Protein AF-A0A2V6GAE9-F1 (afdb_monomer)

Mean predicted aligned error: 5.46 Å

pLDDT: mean 91.88, std 7.56, range [55.62, 98.12]

Nearest PDB structures (foldseek):
  6rm3-assembly1_SU0  TM=2.313E-01  e=8.206E+00  Vairimorpha necatrix
  8wkp-assembly1_S10P  TM=2.049E-01  e=5.611E+00  Sulfolobus acidocaldarius DSM 639

Solvent-accessible surface area (backbone atoms only — not comparable to full-atom values): 4289 Å² total; per-residue (Å²): 129,88,88,62,78,92,52,80,88,58,77,78,72,63,48,67,40,71,39,66,49,76,40,75,46,64,91,90,54,93,55,74,60,46,76,42,83,75,45,81,71,38,70,84,44,40,82,84,36,69,71,56,44,54,52,34,54,76,68,71,68,57,84,134

Sequence (64 aa):
LIANNPFPDAPPHYIRAQLYRYRFTPVGEKAWWKRELVGEWLPVLSADNPQFRRLLESMDWLDE

Foldseek 3Di:
DPPDDPCVPDDDQKDWDWDWDWDADPPPDPDGIDIDTPGTDGDIDGPPPPVVVVVCVVVVNDDD

Secondary structure (DSSP, 8-state):
---S-S-SS---S-EEEEEEEEEEPPTT-SSSEEEEEEEEEEEEE-TT-HHHHHHHHHTT-S--

Radius of gyration: 17.65 Å; Cα contacts (8 Å, |Δi|>4): 62; chains: 1; bounding box: 29×29×49 Å

Structure (mmCIF, N/CA/C/O backbone):
data_AF-A0A2V6GAE9-F1
#
_entry.id   AF-A0A2V6GAE9-F1
#
loop_
_atom_site.group_PDB
_atom_site.id
_atom_site.type_symbol
_atom_site.label_atom_id
_atom_site.label_alt_id
_atom_site.label_comp_id
_atom_site.label_asym_id
_atom_site.label_entity_id
_atom_site.label_seq_id
_atom_site.pdbx_PDB_ins_code
_atom_site.Cartn_x
_atom_site.Cartn_y
_atom_site.Cartn_z
_atom_site.occupancy
_atom_site.B_iso_or_equiv
_atom_site.auth_seq_id
_atom_site.auth_comp_id
_atom_site.auth_asym_id
_atom_site.auth_atom_id
_atom_site.pdbx_PDB_model_num
ATOM 1 N N . LEU A 1 1 ? -7.830 13.209 -3.071 1.00 55.62 1 LEU A N 1
ATOM 2 C CA . LEU A 1 1 ? -6.971 12.586 -4.103 1.00 55.62 1 LEU A CA 1
ATOM 3 C C . LEU A 1 1 ? -5.575 13.178 -3.992 1.00 55.62 1 LEU A C 1
ATOM 5 O O . LEU A 1 1 ? -5.469 14.331 -3.589 1.00 55.62 1 LEU A O 1
ATOM 9 N N . ILE A 1 2 ? -4.531 12.415 -4.319 1.00 73.75 2 ILE A N 1
ATOM 10 C CA . ILE A 1 2 ? -3.174 12.962 -4.425 1.00 73.75 2 ILE A CA 1
ATOM 11 C C . ILE A 1 2 ? -3.165 13.899 -5.639 1.00 73.75 2 ILE A C 1
ATOM 13 O O . ILE A 1 2 ? -3.321 13.440 -6.763 1.00 73.75 2 ILE A O 1
ATOM 17 N N . ALA A 1 3 ? -3.081 15.208 -5.398 1.00 85.31 3 ALA A N 1
ATOM 18 C CA . ALA A 1 3 ? -3.209 16.215 -6.453 1.00 85.31 3 ALA A CA 1
ATOM 19 C C . ALA A 1 3 ? -1.949 16.342 -7.326 1.00 85.31 3 ALA A C 1
ATOM 21 O O . ALA A 1 3 ? -2.049 16.735 -8.480 1.00 85.31 3 ALA A O 1
ATOM 22 N 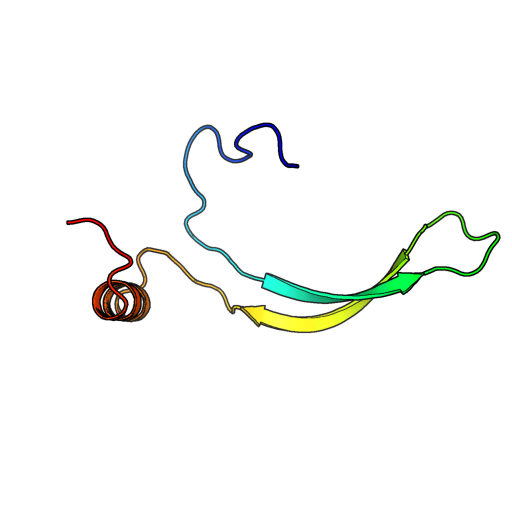N . ASN A 1 4 ? -0.780 15.996 -6.782 1.00 88.00 4 ASN A N 1
ATOM 23 C CA . ASN A 1 4 ? 0.516 16.158 -7.438 1.00 88.00 4 ASN A CA 1
ATOM 24 C C . ASN A 1 4 ? 1.301 14.851 -7.391 1.00 88.00 4 ASN A C 1
ATOM 26 O O . ASN A 1 4 ? 1.208 14.127 -6.401 1.00 88.00 4 ASN A O 1
ATOM 30 N N . ASN A 1 5 ? 2.113 14.581 -8.415 1.00 88.56 5 ASN A N 1
ATOM 31 C CA . ASN A 1 5 ? 3.026 13.442 -8.399 1.00 88.56 5 ASN A CA 1
ATOM 32 C C . ASN A 1 5 ? 3.970 13.549 -7.177 1.00 88.56 5 ASN A C 1
ATOM 34 O O . ASN A 1 5 ? 4.749 14.502 -7.110 1.00 88.56 5 ASN A O 1
ATOM 38 N N . PRO A 1 6 ? 3.915 12.608 -6.211 1.00 90.69 6 PRO A N 1
ATOM 39 C CA . PRO A 1 6 ? 4.776 12.647 -5.029 1.00 90.69 6 PRO A CA 1
ATOM 40 C C . PRO A 1 6 ? 6.236 12.276 -5.338 1.00 90.69 6 PRO A C 1
ATOM 42 O O . PRO A 1 6 ? 7.084 12.385 -4.457 1.00 90.69 6 PRO A O 1
ATOM 45 N N . PHE A 1 7 ? 6.528 11.853 -6.571 1.00 91.81 7 PHE A N 1
ATOM 46 C CA . PHE A 1 7 ? 7.849 11.462 -7.056 1.00 91.81 7 PHE A CA 1
ATOM 47 C C . PHE A 1 7 ? 8.221 12.298 -8.293 1.00 91.81 7 PHE A C 1
ATOM 49 O O . PHE A 1 7 ? 8.132 11.805 -9.420 1.00 91.81 7 PHE A O 1
ATOM 56 N N . PRO A 1 8 ? 8.559 13.588 -8.113 1.00 91.38 8 PRO A N 1
ATOM 57 C CA . PRO A 1 8 ? 8.761 14.510 -9.230 1.00 91.38 8 PRO A CA 1
ATOM 58 C C . PRO A 1 8 ? 10.006 14.193 -10.068 1.00 91.38 8 PRO A C 1
ATOM 60 O O . PRO A 1 8 ? 9.976 14.405 -11.275 1.00 91.38 8 PRO A O 1
ATOM 63 N N . ASP A 1 9 ? 11.072 13.680 -9.449 1.00 93.94 9 ASP A N 1
ATOM 64 C CA . ASP A 1 9 ? 12.362 13.481 -10.122 1.00 93.94 9 ASP A CA 1
ATOM 65 C C . ASP A 1 9 ? 12.475 12.107 -10.796 1.00 93.94 9 ASP A C 1
ATOM 67 O O . ASP A 1 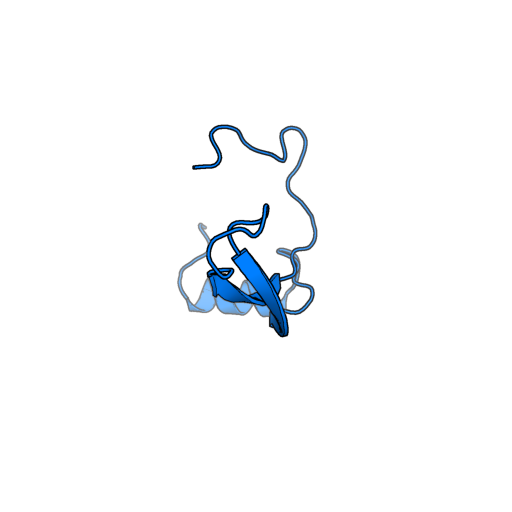9 ? 12.903 11.998 -11.943 1.00 93.94 9 ASP A O 1
ATOM 71 N N . ALA A 1 10 ? 12.096 11.043 -10.084 1.00 90.69 10 ALA A N 1
ATOM 72 C CA . ALA A 1 10 ? 12.137 9.672 -10.580 1.00 90.69 10 ALA A CA 1
ATOM 73 C C . ALA A 1 10 ? 11.151 8.783 -9.806 1.00 90.69 10 ALA A C 1
ATOM 75 O O . ALA A 1 10 ? 10.944 9.005 -8.608 1.00 90.69 10 ALA A O 1
ATOM 76 N N . PRO A 1 11 ? 10.558 7.759 -10.447 1.00 90.25 11 PRO A N 1
ATOM 77 C CA . PRO A 1 11 ? 9.694 6.810 -9.760 1.00 90.25 11 PRO A CA 1
ATOM 78 C C . PRO A 1 11 ? 10.481 5.970 -8.736 1.00 90.25 11 PRO A C 1
ATOM 80 O O . PRO A 1 11 ? 11.677 5.726 -8.908 1.00 90.25 11 PRO A O 1
ATOM 83 N N . PRO A 1 12 ? 9.826 5.475 -7.672 1.00 92.38 12 PRO A N 1
ATOM 84 C CA . PRO A 1 12 ? 10.467 4.576 -6.723 1.00 92.38 12 PRO A CA 1
ATOM 85 C C . PRO A 1 12 ? 10.807 3.227 -7.376 1.00 92.38 12 PRO A C 1
ATOM 87 O O . PRO A 1 12 ? 9.978 2.623 -8.051 1.00 92.38 12 PRO A O 1
ATOM 90 N N . HIS A 1 13 ? 12.007 2.709 -7.098 1.00 92.75 13 HIS A N 1
ATOM 91 C CA . HIS A 1 13 ? 12.466 1.403 -7.603 1.00 92.75 13 HIS A CA 1
ATOM 92 C C . HIS A 1 13 ? 11.746 0.205 -6.970 1.00 92.75 13 HIS A C 1
ATOM 94 O O . HIS A 1 13 ? 11.702 -0.880 -7.555 1.00 92.75 13 HIS A O 1
ATOM 100 N N . TYR A 1 14 ? 11.211 0.395 -5.763 1.00 94.38 14 TYR A N 1
ATOM 101 C CA . TYR A 1 14 ? 10.579 -0.650 -4.972 1.00 94.38 14 TYR A CA 1
ATOM 102 C C . TYR A 1 14 ? 9.295 -0.137 -4.332 1.00 94.38 14 TYR A C 1
ATOM 104 O O . TYR A 1 14 ? 9.262 0.961 -3.773 1.00 94.38 14 TYR A O 1
ATOM 112 N N . ILE A 1 15 ? 8.267 -0.977 -4.340 1.00 93.19 15 ILE A N 1
ATOM 113 C CA . ILE A 1 15 ? 7.026 -0.771 -3.600 1.00 93.19 15 ILE A CA 1
ATOM 114 C C . ILE A 1 15 ? 6.800 -1.937 -2.641 1.00 93.19 15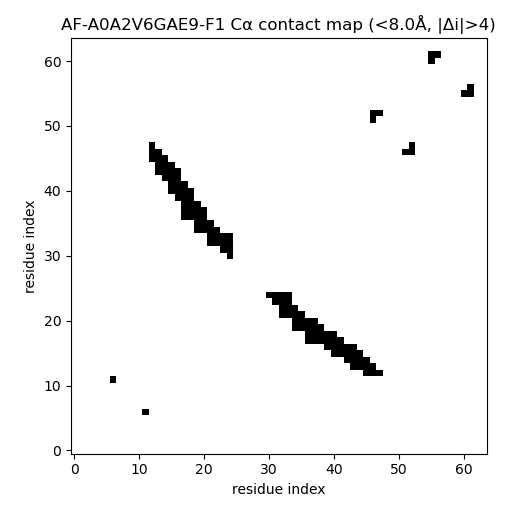 ILE A C 1
ATOM 116 O O . ILE A 1 15 ? 7.223 -3.060 -2.889 1.00 93.19 15 ILE A O 1
ATOM 120 N N . ARG A 1 16 ? 6.118 -1.672 -1.532 1.00 95.81 16 ARG A N 1
ATOM 121 C CA . ARG A 1 16 ? 5.573 -2.689 -0.627 1.00 95.81 16 ARG A CA 1
ATOM 122 C C . ARG A 1 16 ? 4.272 -2.165 -0.053 1.00 95.81 16 ARG A C 1
ATOM 124 O O . ARG A 1 16 ? 4.085 -0.949 0.022 1.00 95.81 16 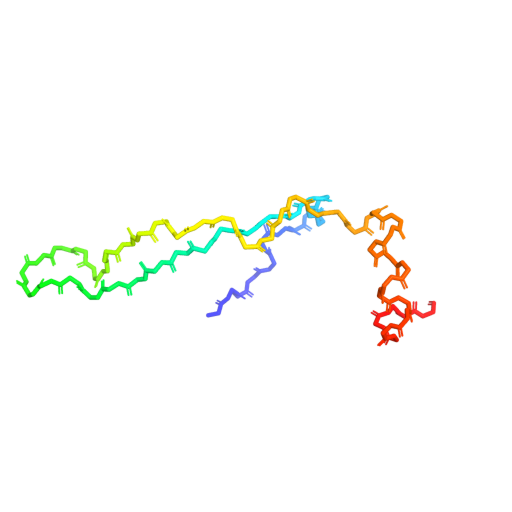ARG A O 1
ATOM 131 N N . ALA A 1 17 ? 3.413 -3.053 0.422 1.00 96.44 17 ALA A N 1
ATOM 132 C CA . ALA A 1 17 ? 2.170 -2.638 1.051 1.00 96.44 17 ALA A CA 1
ATOM 133 C C . ALA A 1 17 ? 1.865 -3.466 2.296 1.00 96.44 17 ALA A C 1
ATOM 135 O O . ALA A 1 17 ? 1.977 -4.691 2.315 1.00 96.44 17 ALA A O 1
ATOM 136 N N . GLN A 1 18 ? 1.455 -2.757 3.344 1.00 97.50 18 GLN A N 1
ATOM 137 C CA . GLN A 1 18 ? 1.000 -3.325 4.604 1.00 97.50 18 GLN A CA 1
ATOM 138 C C . GLN A 1 18 ? -0.511 -3.153 4.714 1.00 97.50 18 GLN A C 1
ATOM 140 O O . GLN A 1 18 ? -1.041 -2.073 4.447 1.00 97.50 18 GLN A O 1
ATOM 145 N N . LEU A 1 19 ? -1.194 -4.206 5.147 1.00 97.94 19 LEU A N 1
ATOM 146 C CA . LEU A 1 19 ? -2.625 -4.183 5.378 1.00 97.94 19 LEU A CA 1
ATOM 147 C C . LEU A 1 19 ? -2.919 -3.710 6.797 1.00 97.94 19 LEU A C 1
ATOM 149 O O . LEU A 1 19 ? -2.509 -4.338 7.773 1.00 97.94 19 LEU A O 1
ATOM 153 N N . TYR A 1 20 ? -3.695 -2.638 6.906 1.00 98.12 20 TYR A N 1
ATOM 154 C CA . TYR A 1 20 ? -4.210 -2.148 8.176 1.00 98.12 20 TYR A CA 1
ATOM 155 C C . TYR A 1 20 ? -5.729 -2.259 8.210 1.00 98.12 20 TYR A C 1
ATOM 157 O O . TYR A 1 20 ? -6.416 -1.918 7.248 1.00 98.12 20 TYR A O 1
ATOM 165 N N . ARG A 1 21 ? -6.262 -2.677 9.356 1.00 98.00 21 ARG A N 1
ATOM 166 C CA . ARG A 1 21 ? -7.688 -2.604 9.660 1.00 98.00 21 ARG A CA 1
ATOM 167 C C . ARG A 1 21 ? -7.961 -1.317 10.420 1.00 98.00 21 ARG A C 1
ATOM 169 O O . ARG A 1 21 ? -7.379 -1.084 11.479 1.00 98.00 21 ARG A O 1
ATOM 176 N N . TYR A 1 22 ? -8.862 -0.503 9.887 1.00 97.56 22 TYR A N 1
ATOM 177 C CA . TYR A 1 22 ? -9.298 0.740 10.510 1.00 97.56 22 TYR A CA 1
ATOM 178 C C . TYR A 1 22 ? -10.651 0.543 11.188 1.00 97.56 22 TYR A C 1
ATOM 180 O O . TYR A 1 22 ? -11.541 -0.112 10.649 1.00 97.56 22 TYR A O 1
ATOM 188 N N . ARG A 1 23 ? -10.799 1.107 12.386 1.00 96.69 23 ARG A N 1
ATOM 189 C CA . ARG A 1 23 ? -12.061 1.179 13.131 1.00 96.69 23 ARG A CA 1
ATOM 190 C C . ARG A 1 23 ? -12.250 2.598 13.634 1.00 96.69 23 ARG A C 1
ATOM 192 O O . ARG A 1 23 ? -11.265 3.235 14.014 1.00 96.69 23 ARG A O 1
ATOM 199 N N . PHE A 1 24 ? -13.487 3.087 13.626 1.00 97.38 24 PHE A N 1
ATOM 200 C CA . PHE A 1 24 ? -13.795 4.382 14.225 1.00 97.38 24 PHE A CA 1
ATOM 201 C C . PHE A 1 24 ? -13.385 4.379 15.696 1.00 97.38 24 PHE A C 1
ATOM 203 O O . PHE A 1 24 ? -13.518 3.374 16.401 1.00 97.38 24 PHE A O 1
A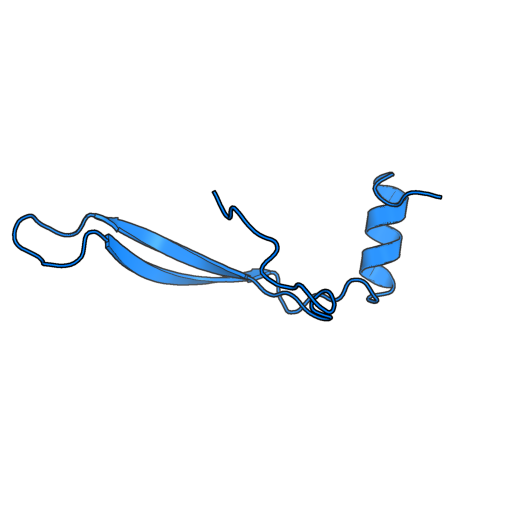TOM 210 N N . THR A 1 25 ? -12.856 5.504 16.148 1.00 97.12 25 THR A N 1
ATOM 211 C CA . THR A 1 25 ? -12.659 5.750 17.573 1.00 97.12 25 THR A CA 1
ATOM 212 C C . THR A 1 25 ? -14.005 6.040 18.250 1.00 97.12 25 THR A C 1
ATOM 214 O O . THR A 1 25 ? -14.937 6.531 17.608 1.00 97.12 25 THR A O 1
ATOM 217 N N . PRO A 1 26 ? -14.137 5.744 19.553 1.00 94.94 26 PRO A N 1
ATOM 218 C CA . PRO A 1 26 ? -15.248 6.235 20.358 1.00 94.94 26 PRO A CA 1
ATOM 219 C C . PRO A 1 26 ? -15.345 7.766 20.343 1.00 94.94 26 PRO A C 1
ATOM 221 O O . PRO A 1 26 ? -14.340 8.473 20.228 1.00 94.94 26 PRO A O 1
ATOM 224 N N . VAL A 1 27 ? -16.564 8.277 20.531 1.00 92.94 27 VAL A N 1
ATOM 225 C CA . VAL A 1 27 ? -16.817 9.716 20.679 1.00 92.94 27 VAL A CA 1
ATOM 226 C C . VAL A 1 27 ? -16.014 10.264 21.862 1.00 92.94 27 VAL A C 1
ATOM 228 O O . VAL A 1 27 ? -16.012 9.680 22.942 1.00 92.94 27 VAL A O 1
ATOM 231 N N . GLY A 1 28 ? -15.339 11.396 21.654 1.00 93.31 28 GLY A N 1
ATOM 232 C CA . GLY A 1 28 ? -14.501 12.049 22.665 1.00 93.31 28 GLY A CA 1
ATOM 233 C C . GLY A 1 28 ? -13.003 11.761 22.533 1.00 93.31 28 GLY A C 1
ATOM 234 O O . GLY A 1 28 ? -12.201 12.446 23.165 1.00 93.31 28 GLY A O 1
ATOM 235 N N . GLU A 1 29 ? -12.591 10.816 21.680 1.00 93.12 29 GLU A N 1
ATOM 236 C CA . GLU A 1 29 ? -11.181 10.673 21.306 1.00 93.12 29 GLU A CA 1
ATOM 237 C C . GLU A 1 29 ? -10.777 11.692 20.225 1.00 93.12 29 GLU A C 1
ATOM 239 O O . GLU A 1 29 ? -11.557 12.043 19.343 1.00 93.12 29 GLU A O 1
ATOM 244 N N . LYS A 1 30 ? -9.525 12.171 20.280 1.00 92.75 30 LYS A N 1
ATOM 245 C CA . LYS A 1 30 ? -8.999 13.172 19.328 1.00 92.75 30 LYS A CA 1
ATOM 246 C C . LYS A 1 30 ? -8.745 12.613 17.926 1.00 92.75 30 LYS A C 1
ATOM 248 O O . LYS A 1 30 ? -8.762 13.3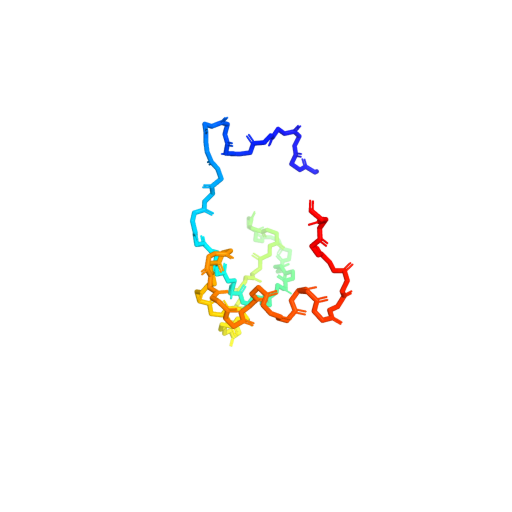62 16.954 1.00 92.75 30 LYS A O 1
ATOM 253 N N . ALA A 1 31 ? -8.425 11.326 17.825 1.00 94.44 31 ALA A N 1
ATOM 254 C CA . ALA A 1 31 ? -8.216 10.661 16.544 1.00 94.44 31 ALA A CA 1
ATOM 255 C C . ALA A 1 31 ? -9.562 10.206 15.977 1.00 94.44 31 ALA A C 1
ATOM 257 O O . ALA A 1 31 ? -10.437 9.840 16.748 1.00 94.44 31 ALA A O 1
ATOM 258 N N . TRP A 1 32 ? -9.705 10.170 14.650 1.00 94.31 32 TRP A N 1
ATOM 259 C CA . TRP A 1 32 ? -10.908 9.650 13.979 1.00 94.31 32 TRP A CA 1
ATOM 260 C C . TRP A 1 32 ? -10.919 8.124 13.842 1.00 94.31 32 TRP A C 1
ATOM 262 O O . TRP A 1 32 ? -11.977 7.502 13.762 1.00 94.31 32 TRP A O 1
ATOM 272 N N . TRP A 1 33 ? -9.733 7.515 13.805 1.00 96.94 33 TRP A N 1
ATOM 273 C CA . TRP A 1 33 ? -9.574 6.095 13.529 1.00 96.94 33 TRP A CA 1
ATOM 274 C C . TRP A 1 33 ? -8.493 5.466 14.396 1.00 96.94 33 TRP A C 1
ATOM 276 O O . TRP A 1 33 ? -7.421 6.044 14.589 1.00 96.94 33 TRP A O 1
ATOM 286 N N . LYS A 1 34 ? -8.742 4.233 14.838 1.00 95.62 34 LYS A N 1
ATOM 287 C CA . LYS A 1 34 ? -7.712 3.316 15.334 1.00 95.62 34 LYS A CA 1
ATOM 288 C C . LYS A 1 34 ? -7.307 2.394 14.191 1.00 95.62 34 LYS A C 1
ATOM 290 O O . LYS A 1 34 ? -8.177 1.832 13.525 1.00 95.62 34 LYS A O 1
ATOM 295 N N . ARG A 1 35 ? -5.999 2.228 13.980 1.00 96.88 35 ARG A N 1
ATOM 296 C CA . ARG A 1 35 ? -5.439 1.294 12.993 1.00 96.88 35 ARG A CA 1
ATOM 297 C C . ARG A 1 35 ? -4.794 0.102 13.688 1.00 96.88 35 ARG A C 1
ATOM 299 O O . ARG A 1 35 ? -4.086 0.275 14.675 1.00 96.88 35 ARG A O 1
ATOM 306 N N . GLU A 1 36 ? -5.015 -1.084 13.147 1.00 97.88 36 GLU A N 1
ATOM 307 C CA . GLU A 1 36 ? -4.384 -2.336 13.564 1.00 97.88 36 GLU A CA 1
ATOM 308 C C . GLU A 1 36 ? -3.651 -2.928 12.360 1.00 97.88 36 GLU A C 1
ATOM 310 O O . GLU A 1 36 ? -4.255 -3.064 11.295 1.00 97.88 36 GLU A O 1
ATOM 315 N N . LEU A 1 37 ? -2.359 -3.239 12.501 1.00 97.81 37 LEU A N 1
ATOM 316 C CA . LEU A 1 37 ? -1.608 -3.931 11.453 1.00 97.81 37 LEU A CA 1
ATOM 317 C C . LEU A 1 37 ? -2.118 -5.371 11.370 1.00 97.81 37 LEU A C 1
ATOM 319 O O . LEU A 1 37 ? -1.976 -6.128 12.323 1.00 97.81 37 LEU A O 1
ATOM 323 N N . VAL A 1 38 ? -2.705 -5.735 10.233 1.00 98.00 38 VAL A N 1
ATOM 324 C CA . VAL A 1 38 ? -3.161 -7.104 9.961 1.00 98.00 38 VAL A CA 1
ATOM 325 C C . VAL A 1 38 ? -1.996 -7.948 9.454 1.00 98.00 38 VAL A C 1
ATOM 327 O O . VAL A 1 38 ? -1.865 -9.106 9.834 1.00 98.00 38 VAL A O 1
ATOM 330 N N . GLY A 1 39 ? -1.140 -7.362 8.614 1.00 97.56 39 GLY A N 1
ATOM 331 C CA . GLY A 1 39 ? 0.036 -8.039 8.080 1.00 97.56 39 GLY A CA 1
ATOM 332 C C . GLY A 1 39 ? 0.590 -7.384 6.822 1.00 97.56 39 GLY A C 1
ATOM 333 O O . GLY A 1 39 ? 0.189 -6.285 6.432 1.00 97.56 39 GLY A O 1
ATOM 334 N N . GLU A 1 40 ? 1.531 -8.072 6.188 1.00 97.50 40 GLU A N 1
ATOM 335 C CA . GLU A 1 40 ? 2.006 -7.732 4.850 1.00 97.50 40 GLU A CA 1
ATOM 336 C C . GLU A 1 40 ? 0.946 -8.112 3.807 1.00 97.50 40 GLU A C 1
ATOM 338 O O . GLU A 1 40 ? 0.339 -9.177 3.897 1.00 97.50 40 GLU A O 1
ATOM 343 N N . TRP A 1 41 ? 0.697 -7.225 2.843 1.00 95.81 41 TRP A N 1
ATOM 344 C CA . TRP A 1 41 ? -0.216 -7.485 1.725 1.00 95.81 41 TRP A CA 1
ATOM 345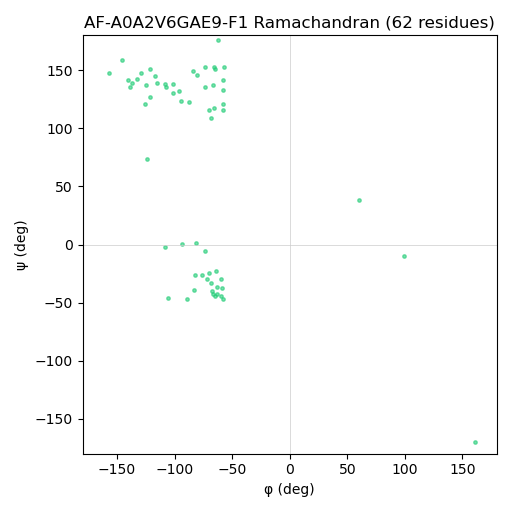 C C . TRP A 1 41 ? 0.541 -7.731 0.426 1.00 95.81 41 TRP A C 1
ATOM 347 O O . TRP A 1 41 ? 0.252 -8.684 -0.290 1.00 95.81 41 TRP A O 1
ATOM 357 N N . LEU A 1 42 ? 1.523 -6.874 0.146 1.00 93.62 42 LEU A N 1
ATOM 358 C CA . LEU A 1 42 ? 2.430 -7.022 -0.981 1.00 93.62 42 LEU A CA 1
ATOM 359 C C . LEU A 1 42 ? 3.857 -6.972 -0.434 1.00 93.62 42 LEU A C 1
ATOM 361 O O . LEU A 1 42 ? 4.215 -5.944 0.167 1.00 93.62 42 LEU A O 1
ATOM 365 N N . PRO A 1 43 ? 4.661 -8.031 -0.637 1.00 93.00 43 PRO A N 1
ATOM 366 C CA . PRO A 1 43 ? 6.079 -7.988 -0.318 1.00 93.00 43 PRO A CA 1
ATOM 367 C C . PRO A 1 43 ? 6.778 -6.927 -1.172 1.00 93.00 43 PRO A C 1
ATOM 369 O O . PRO A 1 43 ? 6.181 -6.293 -2.044 1.00 93.00 43 PRO A O 1
ATOM 372 N N . VAL A 1 44 ? 8.066 -6.717 -0.922 1.00 94.19 44 VAL A N 1
ATOM 373 C CA . VAL A 1 44 ? 8.858 -5.795 -1.739 1.00 94.19 44 VAL A CA 1
ATOM 374 C C . VAL A 1 44 ? 8.825 -6.244 -3.201 1.00 94.19 44 VAL A C 1
ATOM 376 O O . VAL A 1 44 ? 9.246 -7.350 -3.534 1.00 94.19 44 VAL A O 1
ATOM 379 N N . LEU A 1 45 ? 8.340 -5.364 -4.068 1.00 93.00 45 LEU A N 1
ATOM 380 C CA . LEU A 1 45 ? 8.204 -5.580 -5.497 1.00 93.00 45 LEU A CA 1
ATOM 381 C C . LEU A 1 45 ? 8.924 -4.465 -6.248 1.00 93.00 45 LEU A C 1
ATOM 383 O O . LEU A 1 45 ? 8.815 -3.296 -5.886 1.00 93.00 45 LEU A O 1
ATOM 387 N N . SER A 1 46 ? 9.645 -4.833 -7.301 1.00 93.31 46 SER A N 1
ATOM 388 C CA . SER A 1 46 ? 10.263 -3.895 -8.236 1.00 93.31 46 SER A CA 1
ATOM 389 C C . SER A 1 46 ? 9.654 -4.082 -9.617 1.00 93.31 46 SER A C 1
ATOM 391 O 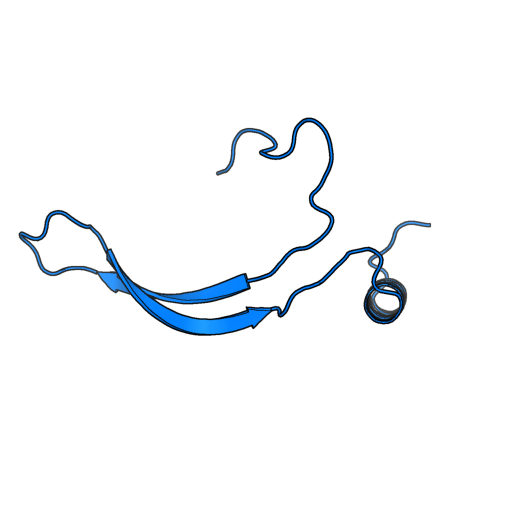O . SER A 1 46 ? 9.367 -5.215 -10.007 1.00 93.31 46 SER A O 1
ATOM 393 N N . ALA A 1 47 ? 9.513 -2.991 -10.370 1.00 87.88 47 ALA A N 1
ATOM 394 C CA . ALA A 1 47 ? 9.143 -3.064 -11.781 1.00 87.88 47 ALA A CA 1
ATOM 395 C C . ALA A 1 47 ? 10.176 -3.869 -12.590 1.00 87.88 47 ALA A C 1
ATOM 397 O O . ALA A 1 47 ? 9.822 -4.544 -13.552 1.00 87.88 47 ALA A O 1
ATOM 398 N N . ASP A 1 48 ? 11.442 -3.871 -12.171 1.00 89.94 48 ASP A N 1
ATOM 399 C CA . ASP A 1 48 ? 12.529 -4.591 -12.842 1.00 89.94 48 ASP A CA 1
ATOM 400 C C . ASP A 1 48 ? 12.587 -6.081 -12.475 1.00 89.94 48 ASP A C 1
ATOM 402 O O . ASP A 1 48 ? 13.451 -6.807 -12.962 1.00 89.94 48 ASP A O 1
ATOM 406 N N . ASN A 1 49 ? 11.662 -6.571 -11.639 1.00 92.12 49 ASN A N 1
ATOM 407 C CA . ASN A 1 49 ? 11.583 -7.988 -11.308 1.00 92.12 49 ASN A CA 1
ATOM 408 C C . ASN A 1 49 ? 11.196 -8.812 -12.561 1.00 92.12 49 ASN A C 1
ATOM 410 O O . ASN A 1 49 ? 10.081 -8.655 -13.066 1.00 92.12 49 ASN A O 1
ATOM 414 N N . PRO A 1 50 ? 12.055 -9.727 -13.051 1.00 92.38 50 PRO A N 1
ATOM 415 C CA . PRO A 1 50 ? 11.806 -10.433 -14.310 1.00 92.38 50 PRO A CA 1
ATOM 416 C C . PRO A 1 50 ? 10.560 -11.322 -14.281 1.00 92.38 50 PRO A C 1
ATOM 418 O O . PRO A 1 50 ? 9.858 -11.441 -15.281 1.00 92.38 50 PRO A O 1
ATOM 421 N N . GLN A 1 51 ? 10.275 -11.962 -13.144 1.00 90.56 51 GLN A N 1
ATOM 422 C CA . GLN A 1 51 ? 9.090 -12.803 -12.983 1.00 90.56 51 GLN A CA 1
ATOM 423 C C . GLN A 1 51 ? 7.814 -11.961 -13.010 1.00 90.56 51 GLN A C 1
ATOM 425 O O . GLN A 1 51 ? 6.827 -12.359 -13.623 1.00 90.56 51 GLN A O 1
ATOM 430 N N . PHE A 1 52 ? 7.849 -10.787 -12.382 1.00 90.62 52 PHE A N 1
ATOM 431 C CA . PHE A 1 52 ? 6.736 -9.851 -12.394 1.00 90.62 52 PHE A CA 1
ATOM 432 C C . PHE A 1 52 ? 6.486 -9.290 -13.796 1.00 90.62 52 PHE A C 1
ATOM 434 O O . PHE A 1 52 ? 5.34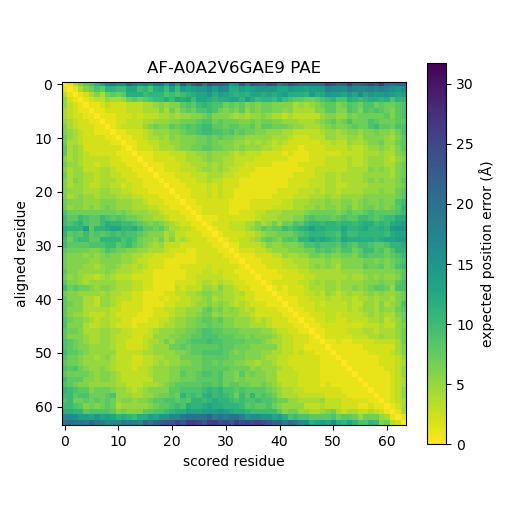2 -9.278 -14.232 1.00 90.62 52 PHE A O 1
ATOM 441 N N . ARG A 1 53 ? 7.535 -8.920 -14.544 1.00 91.94 53 ARG A N 1
ATOM 442 C CA . ARG A 1 53 ? 7.376 -8.447 -15.931 1.00 91.94 53 ARG A CA 1
ATOM 443 C C . ARG A 1 53 ? 6.723 -9.493 -16.831 1.00 91.94 53 ARG A C 1
ATOM 445 O O . ARG A 1 53 ? 5.756 -9.164 -17.501 1.00 91.94 53 ARG A O 1
ATOM 452 N N . ARG A 1 54 ? 7.141 -10.762 -16.748 1.00 92.50 54 ARG A N 1
ATOM 453 C CA . ARG A 1 54 ? 6.490 -11.862 -17.491 1.00 92.50 54 ARG A CA 1
ATOM 454 C C . ARG A 1 54 ? 5.006 -12.013 -17.157 1.00 92.50 54 ARG A C 1
ATOM 456 O O . ARG A 1 54 ? 4.207 -12.330 -18.030 1.00 92.50 54 ARG A O 1
ATOM 463 N N . LEU A 1 55 ? 4.633 -11.816 -15.890 1.00 92.06 55 LEU A N 1
ATOM 464 C CA . LEU A 1 55 ? 3.230 -11.843 -15.479 1.00 92.06 55 LEU A CA 1
ATOM 465 C C . LEU A 1 55 ? 2.458 -10.683 -16.121 1.00 92.06 55 LEU A C 1
ATOM 467 O O . LEU A 1 55 ? 1.373 -10.909 -16.645 1.00 92.06 55 LEU A O 1
ATOM 471 N N . LEU A 1 56 ? 3.020 -9.472 -16.122 1.00 92.44 56 LEU A N 1
ATOM 472 C CA . LEU A 1 56 ? 2.399 -8.305 -16.754 1.00 92.44 56 LEU A CA 1
ATOM 473 C C . LEU A 1 56 ? 2.242 -8.486 -18.272 1.00 92.44 56 LEU A C 1
ATOM 475 O O . LEU A 1 56 ? 1.170 -8.201 -18.792 1.00 92.44 56 LEU A O 1
ATOM 479 N N . GLU A 1 57 ? 3.252 -9.032 -18.954 1.00 93.12 57 GLU A N 1
ATOM 480 C CA . GLU A 1 57 ? 3.175 -9.411 -20.376 1.00 93.12 57 GLU A CA 1
ATOM 481 C C . GLU A 1 57 ? 2.044 -10.418 -20.617 1.00 93.12 57 GLU A C 1
ATOM 483 O O . GLU A 1 57 ? 1.217 -10.228 -21.501 1.00 93.12 57 GLU A O 1
ATOM 488 N N . SER A 1 58 ? 1.944 -11.466 -19.788 1.00 94.12 58 SER A N 1
ATOM 489 C CA . SER A 1 58 ? 0.881 -12.475 -19.930 1.00 94.12 58 SER A CA 1
ATOM 490 C C . SER A 1 58 ? -0.532 -11.929 -19.703 1.00 94.12 58 SER A C 1
ATOM 492 O O . SER A 1 58 ? -1.503 -12.534 -20.153 1.00 94.12 58 SER A O 1
ATOM 494 N N . MET A 1 59 ? -0.644 -10.813 -18.978 1.00 94.06 59 MET A N 1
ATOM 495 C CA . MET A 1 59 ? -1.904 -10.126 -18.699 1.00 94.06 59 MET A CA 1
ATOM 496 C C . MET A 1 59 ? -2.211 -9.015 -19.709 1.00 94.06 59 MET A C 1
ATOM 498 O O . MET A 1 59 ? -3.255 -8.383 -19.566 1.00 94.06 59 MET A O 1
ATOM 502 N N . ASP A 1 60 ? -1.346 -8.793 -20.706 1.00 91.88 60 ASP A N 1
ATOM 503 C CA . ASP A 1 60 ? -1.462 -7.707 -21.690 1.00 91.88 60 ASP A CA 1
ATOM 504 C C . ASP A 1 60 ? -1.450 -6.313 -21.024 1.00 91.88 60 ASP A C 1
ATOM 506 O O . ASP A 1 60 ? -2.232 -5.422 -21.345 1.00 91.88 60 ASP A O 1
ATOM 510 N N . TRP A 1 61 ? -0.617 -6.158 -19.983 1.00 91.62 61 TRP A N 1
ATOM 511 C CA . TRP A 1 61 ? -0.511 -4.937 -19.162 1.00 91.62 61 TRP A CA 1
ATOM 512 C C . TRP A 1 61 ? 0.782 -4.145 -19.389 1.00 91.62 61 TRP A C 1
ATOM 514 O O . TRP A 1 61 ? 0.978 -3.113 -18.745 1.00 91.62 61 TRP A O 1
ATOM 524 N N . LEU A 1 62 ? 1.686 -4.632 -20.239 1.00 85.06 62 LEU A N 1
ATOM 525 C CA . LEU A 1 62 ? 2.826 -3.848 -20.707 1.00 85.06 62 LEU A CA 1
ATOM 526 C C . LEU A 1 62 ? 2.517 -3.344 -22.113 1.00 85.06 62 LEU A C 1
ATOM 528 O O . LEU A 1 62 ? 2.119 -4.134 -22.963 1.00 85.06 62 LEU A O 1
ATOM 532 N N . ASP A 1 63 ? 2.721 -2.047 -22.333 1.00 75.00 63 ASP A N 1
ATOM 533 C CA . ASP A 1 63 ? 2.764 -1.486 -23.683 1.00 75.00 63 ASP A CA 1
ATOM 534 C C . ASP A 1 63 ? 3.982 -2.063 -24.445 1.00 75.00 63 ASP A C 1
ATOM 536 O O . ASP A 1 63 ? 4.984 -2.421 -23.812 1.00 75.00 63 ASP A O 1
ATOM 540 N N . GLU A 1 64 ? 3.883 -2.167 -25.781 1.00 60.72 64 GLU A N 1
ATOM 541 C CA . GLU A 1 64 ? 4.975 -2.607 -26.681 1.00 60.72 64 GLU A CA 1
ATOM 542 C C . GLU A 1 64 ? 6.255 -1.757 -26.568 1.00 60.72 64 GLU A C 1
ATOM 544 O O . GLU A 1 64 ? 6.161 -0.510 -26.450 1.00 60.72 64 GLU A O 1
#